Protein AF-A0A936TG59-F1 (afdb_monomer_lite)

Secondary structure (DSSP, 8-state):
-HHHHHHHHTTB-TT---SSPTTGGGB-SHHHHHHTTSPPPPHHHHHHHHHTT-HHHHHHHHHHHHSTT-HHHHHHH-THHHHHHHHHHHHHHHHHHHHHHHHT--HHHHHHHHHHHHHHHHHH-SPPPPPPPP------HHHHTS--SSSTTSSSSS---

Radius of gyration: 21.89 Å; chains: 1; bounding box: 38×38×61 Å

Sequence (161 aa):
MLRAHRWFHYIFDPTDTSSHPSPQRHWRVKPFFELARQRPETLGQLLERVASRDTNALQQVETWRSDPFNPHAIARLRPVAYMKATVMAYLDNLIAWADELFREDRRESINEAVQLYLLASELLGPRPVMAPSVERPDYSYADFGLRTVRRHLAGTESRLP

Structure (mmCIF, N/CA/C/O backbone):
data_AF-A0A936TG59-F1
#
_entry.id   AF-A0A936TG59-F1
#
loop_
_atom_site.group_PDB
_atom_site.id
_atom_site.type_symbol
_atom_site.label_atom_id
_atom_site.label_alt_id
_atom_site.label_comp_id
_atom_site.label_asym_id
_atom_site.label_entity_id
_atom_site.label_seq_id
_atom_site.pdbx_PDB_ins_code
_atom_site.Cartn_x
_atom_site.Cartn_y
_atom_site.Cartn_z
_atom_site.occupancy
_atom_site.B_iso_or_equiv
_atom_site.auth_seq_id
_atom_site.auth_comp_id
_atom_site.auth_asym_id
_atom_site.auth_atom_id
_atom_site.pdbx_PDB_model_num
ATOM 1 N N . MET A 1 1 ? 1.284 -8.048 -19.437 1.00 64.12 1 MET A N 1
ATOM 2 C CA . MET A 1 1 ? 1.273 -7.083 -18.308 1.00 64.12 1 MET A CA 1
ATOM 3 C C . MET A 1 1 ? 0.500 -5.791 -18.615 1.00 64.12 1 MET A C 1
ATOM 5 O O . MET A 1 1 ? -0.296 -5.362 -17.789 1.00 64.12 1 MET A O 1
ATOM 9 N N . LEU A 1 2 ? 0.583 -5.236 -19.835 1.00 66.69 2 LEU A N 1
ATOM 10 C CA . LEU A 1 2 ? -0.159 -4.025 -20.263 1.00 66.69 2 LEU A CA 1
ATOM 11 C C . LEU A 1 2 ? -1.676 -4.010 -19.980 1.00 66.69 2 LEU A C 1
ATOM 13 O O . LEU A 1 2 ? -2.250 -2.966 -19.676 1.00 66.69 2 LEU A O 1
ATOM 17 N N . ARG A 1 3 ? -2.360 -5.159 -20.078 1.00 73.00 3 ARG A N 1
ATOM 18 C CA . ARG A 1 3 ? -3.796 -5.231 -19.758 1.00 73.00 3 ARG A CA 1
ATOM 19 C C . ARG A 1 3 ? -4.054 -5.043 -18.262 1.00 73.00 3 ARG A C 1
ATOM 21 O O . ARG A 1 3 ? -4.979 -4.317 -17.927 1.00 73.00 3 ARG A O 1
ATOM 28 N N . ALA A 1 4 ? -3.236 -5.642 -17.395 1.00 83.75 4 ALA A N 1
ATOM 29 C CA . ALA A 1 4 ? -3.383 -5.558 -15.941 1.00 83.75 4 ALA A CA 1
ATOM 30 C C . ALA A 1 4 ? -3.128 -4.137 -15.421 1.00 83.75 4 ALA A C 1
ATOM 32 O O . ALA A 1 4 ? -3.898 -3.642 -14.607 1.00 83.75 4 ALA A O 1
ATOM 33 N N . HIS A 1 5 ? -2.131 -3.441 -15.972 1.00 86.88 5 HIS A N 1
ATOM 34 C CA . HIS A 1 5 ? -1.845 -2.045 -15.634 1.00 86.88 5 HIS A CA 1
ATOM 35 C C . HIS A 1 5 ? -3.063 -1.125 -15.847 1.00 86.88 5 HIS A C 1
ATOM 37 O O . HIS A 1 5 ? -3.448 -0.374 -14.954 1.00 86.88 5 HIS A O 1
ATOM 43 N N . ARG A 1 6 ? -3.760 -1.272 -16.985 1.00 90.88 6 ARG A N 1
ATOM 44 C CA . ARG A 1 6 ? -5.009 -0.531 -17.242 1.00 90.88 6 ARG A CA 1
ATOM 45 C C . ARG A 1 6 ? -6.107 -0.849 -16.229 1.00 90.88 6 ARG A C 1
ATOM 47 O O . ARG A 1 6 ? -6.835 0.052 -15.832 1.00 90.88 6 ARG A O 1
ATOM 54 N N . TRP A 1 7 ? -6.220 -2.107 -15.800 1.00 93.12 7 TRP A N 1
ATOM 55 C CA . TRP A 1 7 ? -7.186 -2.494 -14.769 1.00 93.12 7 TRP A CA 1
ATOM 56 C C . TRP A 1 7 ? -6.882 -1.848 -13.420 1.00 93.12 7 TRP A C 1
ATOM 58 O O . TRP A 1 7 ? -7.800 -1.341 -12.776 1.00 93.12 7 TRP A O 1
ATOM 68 N N . PHE A 1 8 ? -5.608 -1.804 -13.020 1.00 93.94 8 PHE A N 1
ATOM 69 C CA . PHE A 1 8 ? -5.207 -1.111 -11.800 1.00 93.94 8 PHE A CA 1
ATOM 70 C C . PHE A 1 8 ? -5.575 0.367 -11.839 1.00 93.94 8 PHE A C 1
ATOM 72 O O . PHE A 1 8 ? -6.099 0.852 -10.846 1.00 93.94 8 PHE A O 1
ATOM 79 N N . HIS A 1 9 ? -5.421 1.052 -12.975 1.00 94.69 9 HIS A N 1
ATOM 80 C CA . HIS A 1 9 ? -5.730 2.484 -13.088 1.00 94.69 9 HIS A CA 1
ATOM 81 C C . HIS A 1 9 ? -7.214 2.832 -12.896 1.00 94.69 9 HIS A C 1
ATOM 83 O O . HIS A 1 9 ? -7.530 3.982 -12.604 1.00 94.69 9 HIS A O 1
ATOM 89 N N . TYR A 1 10 ? -8.134 1.862 -12.967 1.00 94.81 10 TYR A N 1
ATOM 90 C CA . TYR A 1 10 ? -9.525 2.077 -12.542 1.00 94.81 10 TYR A CA 1
ATOM 91 C C . TYR A 1 10 ? -9.701 2.125 -11.018 1.00 94.81 10 TYR A C 1
ATOM 93 O O . TYR A 1 10 ? -10.751 2.549 -10.539 1.00 94.81 10 TYR A O 1
ATOM 101 N N . ILE A 1 11 ? -8.701 1.687 -10.251 1.00 94.88 11 ILE A N 1
ATOM 102 C CA . ILE A 1 11 ? -8.724 1.618 -8.786 1.00 94.88 11 ILE A CA 1
ATOM 103 C C . ILE A 1 11 ? -7.697 2.583 -8.183 1.00 94.88 11 ILE A C 1
ATOM 105 O O . ILE A 1 11 ? -8.040 3.397 -7.320 1.00 94.88 11 ILE A O 1
ATOM 109 N N . PHE A 1 12 ? -6.456 2.489 -8.654 1.00 95.94 12 PHE A N 1
ATOM 110 C CA . PHE A 1 12 ? -5.285 3.219 -8.201 1.00 95.94 12 PHE A CA 1
ATOM 111 C C . PHE A 1 12 ? -4.454 3.677 -9.404 1.00 95.94 12 PHE A C 1
ATOM 113 O O . PHE A 1 12 ? -3.979 2.860 -10.192 1.00 95.94 12 PHE A O 1
ATOM 120 N N . ASP A 1 13 ? -4.279 4.988 -9.525 1.00 94.81 13 ASP A N 1
ATOM 121 C CA . ASP A 1 13 ? -3.516 5.634 -10.587 1.00 94.81 13 ASP A CA 1
ATOM 122 C C . ASP A 1 13 ? -2.468 6.574 -9.964 1.00 94.81 13 ASP A C 1
ATOM 124 O O . ASP A 1 13 ? -2.778 7.711 -9.579 1.00 94.81 13 ASP A O 1
ATOM 128 N N . PRO A 1 14 ? -1.212 6.114 -9.834 1.00 92.19 14 PRO A N 1
ATOM 129 C CA . PRO A 1 14 ? -0.148 6.924 -9.255 1.00 92.19 14 PRO A CA 1
ATOM 130 C C . PRO A 1 14 ? 0.294 8.070 -10.174 1.00 92.19 14 PRO A C 1
ATOM 132 O O . PRO A 1 14 ? 0.964 8.987 -9.708 1.00 92.19 14 PRO A O 1
ATOM 135 N N . THR A 1 15 ? -0.099 8.049 -11.451 1.00 90.06 15 THR A N 1
ATOM 136 C CA . THR A 1 15 ? 0.279 9.065 -12.443 1.00 90.06 15 THR A CA 1
ATOM 137 C C . THR A 1 15 ? -0.694 10.240 -12.502 1.00 90.06 15 THR A C 1
ATOM 139 O O . THR A 1 15 ? -0.465 11.187 -13.251 1.00 90.06 15 THR A O 1
ATOM 142 N N . ASP A 1 16 ? -1.763 10.216 -11.696 1.00 90.62 16 ASP A N 1
ATOM 143 C CA . ASP A 1 16 ? -2.746 11.293 -11.686 1.00 90.62 16 ASP A CA 1
ATOM 144 C C . ASP A 1 16 ? -2.147 12.641 -11.251 1.00 90.62 16 ASP A C 1
ATOM 146 O O . ASP A 1 16 ? -1.649 12.799 -10.129 1.00 90.62 16 ASP A O 1
ATOM 150 N N . THR A 1 17 ? -2.276 13.629 -12.137 1.00 88.50 17 THR A N 1
ATOM 151 C CA . THR A 1 17 ? -1.856 15.027 -11.961 1.00 88.50 17 THR A CA 1
ATOM 152 C C . THR A 1 17 ? -3.035 15.975 -11.725 1.00 88.50 17 THR A C 1
ATOM 154 O O . THR A 1 17 ? -2.876 17.195 -11.792 1.00 88.50 17 THR A O 1
ATOM 157 N N . SER A 1 18 ? -4.225 15.436 -11.434 1.00 90.44 18 SER A N 1
ATOM 158 C CA . SER A 1 18 ? -5.402 16.228 -11.072 1.00 90.44 18 SER A CA 1
ATOM 159 C C . SER A 1 18 ? -5.149 17.165 -9.880 1.00 90.44 18 SER A C 1
ATOM 161 O O . SER A 1 18 ? -4.263 16.952 -9.050 1.00 90.44 18 SER A O 1
ATOM 163 N N . SER A 1 19 ? -5.969 18.214 -9.762 1.00 91.19 19 SER A N 1
ATOM 164 C CA . SER A 1 19 ? -5.823 19.266 -8.742 1.00 91.19 19 SER A CA 1
ATOM 165 C C . SER A 1 19 ? -6.131 18.812 -7.309 1.00 91.19 19 SER A C 1
ATOM 167 O O . SER A 1 19 ? -5.989 19.589 -6.363 1.00 91.19 19 SER A O 1
ATOM 169 N N . HIS A 1 20 ? -6.562 17.564 -7.119 1.00 90.81 20 HIS A N 1
ATOM 170 C CA . HIS A 1 20 ? -6.817 17.011 -5.799 1.00 90.81 20 HIS A CA 1
ATOM 171 C C . HIS A 1 20 ? -5.506 16.824 -5.002 1.00 90.81 20 HIS A C 1
ATOM 173 O O . HIS A 1 20 ? -4.462 16.489 -5.568 1.00 90.81 20 HIS A O 1
ATOM 179 N N . PRO A 1 21 ? -5.525 16.996 -3.667 1.00 91.12 21 PRO A N 1
ATOM 180 C CA . PRO A 1 21 ? -4.328 16.802 -2.855 1.00 91.12 21 PRO A CA 1
ATOM 181 C C . PRO A 1 21 ? -3.808 15.352 -2.886 1.00 91.12 21 PRO A C 1
ATOM 183 O O . PRO A 1 21 ? -4.546 14.394 -3.125 1.00 91.12 21 PRO A O 1
ATOM 186 N N . SER A 1 22 ? -2.512 15.183 -2.618 1.00 87.50 22 SER A N 1
ATOM 187 C CA . SER A 1 22 ? -1.920 13.864 -2.349 1.00 87.50 22 SER A CA 1
ATOM 188 C C . SER A 1 22 ? -2.248 13.442 -0.911 1.00 87.50 22 SER A C 1
ATOM 190 O O . SER A 1 22 ? -2.209 14.312 -0.038 1.00 87.50 22 SER A O 1
ATOM 192 N N . PRO A 1 23 ? -2.536 12.159 -0.613 1.00 90.69 23 PRO A N 1
ATOM 193 C CA . PRO A 1 23 ? -2.515 10.999 -1.515 1.00 90.69 23 PRO A CA 1
ATOM 194 C C . PRO A 1 23 ? -3.872 10.649 -2.150 1.00 90.69 23 PRO A C 1
ATOM 196 O O . P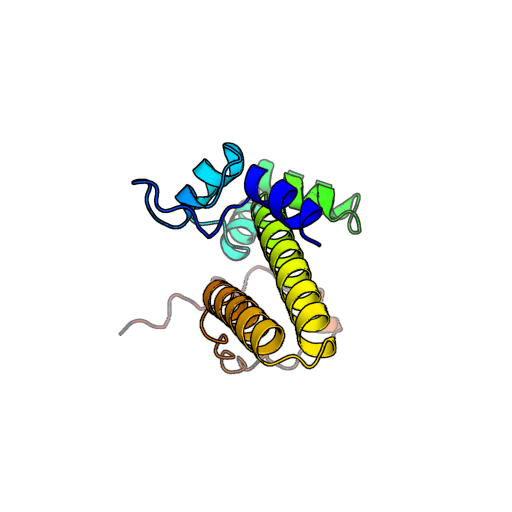RO A 1 23 ? -3.941 9.725 -2.957 1.00 90.69 23 PRO A O 1
ATOM 199 N N . GLN A 1 24 ? -4.955 11.356 -1.807 1.00 92.56 24 GLN A N 1
ATOM 200 C CA . GLN A 1 24 ? -6.318 11.018 -2.250 1.00 92.56 24 GLN A CA 1
ATOM 201 C C . GLN A 1 24 ? -6.480 10.972 -3.774 1.00 92.56 24 GLN A C 1
ATOM 203 O O . GLN A 1 24 ? -7.177 10.090 -4.262 1.00 92.56 24 GLN A O 1
ATOM 208 N N . ARG A 1 25 ? -5.815 11.863 -4.526 1.00 93.38 25 ARG A N 1
ATOM 209 C CA . ARG A 1 25 ? -5.962 11.952 -5.990 1.00 93.38 25 ARG A CA 1
ATOM 210 C C . ARG A 1 25 ? -5.658 10.641 -6.719 1.00 93.38 25 ARG A C 1
ATOM 212 O O . ARG A 1 25 ? -6.267 10.342 -7.735 1.00 93.38 25 ARG A O 1
ATOM 219 N N . HIS A 1 26 ? -4.771 9.828 -6.150 1.00 94.69 26 HIS A N 1
ATOM 220 C CA . HIS A 1 26 ? -4.340 8.571 -6.749 1.00 94.69 26 HIS A CA 1
ATOM 221 C C . HIS A 1 26 ? -5.388 7.457 -6.633 1.00 94.69 26 HIS A C 1
ATOM 223 O O . HIS A 1 26 ? -5.249 6.414 -7.263 1.00 94.69 26 HIS A O 1
ATOM 229 N N . TRP A 1 27 ? -6.451 7.653 -5.848 1.00 96.25 27 TRP A N 1
ATOM 230 C CA . TRP A 1 27 ? -7.513 6.670 -5.650 1.00 96.25 27 TRP A CA 1
ATOM 231 C C . TRP A 1 27 ? -8.742 7.016 -6.482 1.00 96.25 27 TRP A C 1
ATOM 233 O O . TRP A 1 27 ? -9.393 8.035 -6.265 1.00 96.25 27 TRP A O 1
ATOM 243 N N . ARG A 1 28 ? -9.108 6.127 -7.407 1.00 95.12 28 ARG A N 1
ATOM 244 C CA . ARG A 1 28 ? -10.300 6.291 -8.257 1.00 95.12 28 ARG A CA 1
ATOM 245 C C . ARG A 1 28 ? -11.575 5.755 -7.600 1.00 95.12 28 ARG A C 1
ATOM 247 O O . ARG A 1 28 ? -12.681 6.150 -7.959 1.00 95.12 28 ARG A O 1
ATOM 254 N N . VAL A 1 29 ? -11.430 4.886 -6.600 1.00 94.38 29 VAL A N 1
ATOM 255 C CA . VAL A 1 29 ? -12.546 4.340 -5.816 1.00 94.38 29 VAL A CA 1
ATOM 256 C C . VAL A 1 29 ? -12.906 5.300 -4.683 1.00 94.38 29 VAL A C 1
ATOM 258 O O . VAL A 1 29 ? -12.085 5.563 -3.805 1.00 94.38 29 VAL A O 1
ATOM 261 N N . LYS A 1 30 ? -14.156 5.782 -4.665 1.00 93.06 30 LYS A N 1
ATOM 262 C CA . LYS A 1 30 ? -14.644 6.794 -3.709 1.00 93.06 30 LYS A CA 1
ATOM 263 C C . LYS A 1 30 ? -14.340 6.469 -2.231 1.00 93.06 30 LYS A C 1
ATOM 265 O O . LYS A 1 30 ? -13.747 7.324 -1.577 1.00 93.06 30 LYS A O 1
ATOM 270 N N . PRO A 1 31 ? -14.646 5.265 -1.701 1.00 92.69 31 PRO A N 1
ATOM 271 C CA . PRO A 1 31 ? -14.261 4.896 -0.336 1.00 92.69 31 PRO A CA 1
ATOM 272 C C . PRO A 1 31 ? -12.772 5.090 -0.019 1.00 92.69 31 PRO A C 1
ATOM 274 O O . PRO A 1 31 ? -12.427 5.529 1.073 1.00 92.69 31 PRO A O 1
ATOM 277 N N . PHE A 1 32 ? -11.878 4.788 -0.964 1.00 94.62 32 PHE A N 1
ATOM 278 C CA . PHE A 1 32 ? -10.433 4.928 -0.766 1.00 94.62 32 PHE A CA 1
ATOM 279 C C . PHE A 1 32 ? -9.977 6.376 -0.907 1.00 94.62 32 PHE A C 1
ATOM 281 O O . PHE A 1 32 ? -9.140 6.823 -0.130 1.00 94.62 32 PHE A O 1
ATOM 288 N N . PHE A 1 33 ? -10.574 7.126 -1.834 1.00 94.00 33 PHE A N 1
ATOM 289 C CA . PHE A 1 33 ? -10.349 8.563 -1.973 1.00 94.00 33 PHE A CA 1
ATOM 290 C C . PHE A 1 33 ? -10.695 9.315 -0.679 1.00 94.00 33 PHE A C 1
ATOM 292 O O . PHE A 1 33 ? -9.919 10.140 -0.200 1.00 94.00 33 PHE A O 1
ATOM 299 N N . GLU A 1 34 ? -11.847 9.006 -0.079 1.00 93.12 34 GLU A N 1
ATOM 300 C CA . GLU A 1 34 ? -12.289 9.612 1.179 1.00 93.12 34 GLU A CA 1
ATOM 301 C C . GLU A 1 34 ? -11.430 9.156 2.364 1.00 93.12 34 GLU A C 1
ATOM 303 O O . GLU A 1 34 ? -11.062 9.980 3.202 1.00 93.12 34 GLU A O 1
ATOM 308 N N . LEU A 1 35 ? -11.059 7.873 2.420 1.00 91.94 35 LEU A N 1
ATOM 309 C CA . LEU A 1 35 ? -10.223 7.336 3.495 1.00 91.94 35 LEU A CA 1
ATOM 310 C C . LEU A 1 35 ? -8.788 7.867 3.446 1.00 91.94 35 LEU A C 1
ATOM 312 O O . LEU A 1 35 ? -8.198 8.109 4.493 1.00 91.94 35 LEU A O 1
ATOM 316 N N . ALA A 1 36 ? -8.244 8.115 2.253 1.00 90.75 36 ALA A N 1
ATOM 317 C CA . ALA A 1 36 ? -6.911 8.685 2.060 1.00 90.75 36 ALA A CA 1
ATOM 318 C C . ALA A 1 36 ? -6.752 10.095 2.666 1.00 90.75 36 ALA A C 1
ATOM 320 O O . ALA A 1 36 ? -5.628 10.547 2.880 1.00 90.75 36 ALA A O 1
ATOM 321 N N . ARG A 1 37 ? -7.864 10.785 2.963 1.00 89.06 37 ARG A N 1
ATOM 322 C CA . ARG A 1 37 ? -7.885 12.069 3.690 1.00 89.06 37 ARG A CA 1
ATOM 323 C C . ARG A 1 37 ? -7.714 11.915 5.191 1.00 89.06 37 ARG A C 1
ATOM 325 O O . ARG A 1 37 ? -7.340 12.867 5.872 1.00 89.06 37 ARG A O 1
ATOM 332 N N . GLN A 1 38 ? -8.086 10.757 5.710 1.00 87.88 38 GLN A N 1
ATOM 333 C CA . GLN A 1 38 ? -8.195 10.503 7.133 1.00 87.88 38 GLN A CA 1
ATOM 334 C C . GLN A 1 38 ? -6.921 9.826 7.625 1.00 87.88 38 GLN A C 1
ATOM 336 O O . GLN A 1 38 ? -6.285 9.049 6.910 1.00 87.88 38 GLN A O 1
ATOM 341 N N . ARG A 1 39 ? -6.543 10.096 8.877 1.00 79.69 39 ARG A N 1
ATOM 342 C CA . ARG A 1 39 ? -5.501 9.295 9.519 1.00 79.69 39 ARG A CA 1
ATOM 343 C C . ARG A 1 39 ? -6.091 7.927 9.860 1.00 79.69 39 ARG A C 1
ATOM 345 O O . ARG A 1 39 ? -7.142 7.888 10.500 1.00 79.69 39 ARG A O 1
ATOM 352 N N . PRO A 1 40 ? -5.449 6.822 9.450 1.00 80.25 40 PRO A N 1
ATOM 353 C CA . PRO A 1 40 ? -5.936 5.499 9.793 1.00 80.25 40 PRO A CA 1
ATOM 354 C C . PRO A 1 40 ? -5.876 5.302 11.309 1.00 80.25 40 PRO A C 1
ATOM 356 O O . PRO A 1 40 ? -4.914 5.723 11.955 1.00 80.25 40 PRO A O 1
ATOM 359 N N . GLU A 1 41 ? -6.898 4.651 11.863 1.00 82.12 41 GLU A N 1
ATOM 360 C CA . GLU A 1 41 ? -6.915 4.267 13.275 1.00 82.12 41 GLU A CA 1
ATOM 361 C C . GLU A 1 41 ? -5.713 3.362 13.577 1.00 82.12 41 GLU A C 1
ATOM 363 O O . GLU A 1 41 ? -5.431 2.408 12.841 1.00 82.12 41 GLU A O 1
ATOM 368 N N . THR A 1 42 ? -4.986 3.669 14.649 1.00 84.00 42 THR A N 1
ATOM 369 C CA . THR A 1 42 ? -3.841 2.862 15.074 1.00 84.00 42 THR A CA 1
ATOM 370 C C . THR A 1 42 ? -4.295 1.667 15.907 1.00 84.00 42 THR A C 1
ATOM 372 O O . THR A 1 42 ? -5.358 1.675 16.527 1.00 84.00 42 THR A O 1
ATOM 375 N N . LEU A 1 43 ? -3.455 0.630 15.978 1.00 82.19 43 LEU A N 1
ATOM 376 C CA . LEU A 1 43 ? -3.720 -0.510 16.860 1.00 82.19 43 LEU A CA 1
ATOM 377 C C . LEU A 1 43 ? -3.860 -0.072 18.329 1.00 82.19 43 LEU A C 1
ATOM 379 O O . LEU A 1 43 ? -4.699 -0.612 19.039 1.00 82.19 43 LEU A O 1
ATOM 383 N N . GLY A 1 44 ? -3.084 0.925 18.770 1.00 84.44 44 GLY A N 1
ATOM 384 C CA . GLY A 1 44 ? -3.182 1.471 20.128 1.00 84.44 44 GLY A CA 1
ATOM 385 C C . GLY A 1 44 ? -4.570 2.038 20.429 1.00 84.44 44 GLY A C 1
ATOM 386 O O . GLY A 1 44 ? -5.176 1.657 21.425 1.00 84.44 44 GLY A O 1
ATOM 387 N N . GLN A 1 45 ? -5.121 2.841 19.514 1.00 86.94 45 GLN A N 1
ATOM 388 C CA . GLN A 1 45 ? -6.472 3.402 19.645 1.00 86.94 45 GLN A CA 1
ATOM 389 C C . GLN A 1 45 ? -7.547 2.309 19.711 1.00 86.94 45 GLN A C 1
ATOM 391 O O . GLN A 1 45 ? -8.476 2.392 20.514 1.00 86.94 45 GLN A O 1
ATOM 396 N N . LEU A 1 46 ? -7.404 1.246 18.912 1.00 86.06 46 LEU A N 1
ATOM 397 C CA . LEU A 1 46 ? -8.306 0.097 18.989 1.00 86.06 46 LEU A CA 1
ATOM 398 C C . LEU A 1 46 ? -8.215 -0.598 20.357 1.00 86.06 46 LEU A C 1
ATOM 400 O O . LEU A 1 46 ? -9.244 -0.910 20.954 1.00 86.06 46 LEU A O 1
ATOM 404 N N . LEU A 1 47 ? -7.003 -0.829 20.869 1.00 87.94 47 LEU A N 1
ATOM 405 C CA . LEU A 1 47 ? -6.793 -1.471 22.171 1.00 87.94 47 LEU A CA 1
ATOM 406 C C . LEU A 1 47 ? -7.363 -0.637 23.326 1.00 87.94 47 LEU A C 1
ATOM 408 O O . LEU A 1 47 ? -7.962 -1.202 24.239 1.00 87.94 47 LEU A O 1
ATOM 412 N N . GLU A 1 48 ? -7.241 0.689 23.270 1.00 90.94 48 GLU A N 1
ATOM 413 C CA . GLU A 1 48 ? -7.849 1.604 24.244 1.00 90.94 48 GLU A CA 1
ATOM 414 C C . GLU A 1 48 ? -9.379 1.500 24.244 1.00 90.94 48 GLU A C 1
ATOM 416 O O . GLU A 1 48 ? -9.992 1.408 25.308 1.00 90.94 48 GLU A O 1
ATOM 421 N N . ARG A 1 49 ? -10.004 1.424 23.064 1.00 89.88 49 ARG A N 1
ATOM 422 C CA . ARG A 1 49 ? -11.459 1.234 22.933 1.00 89.88 49 ARG A CA 1
ATOM 423 C C . ARG A 1 49 ? -11.927 -0.128 23.442 1.00 89.88 49 ARG A C 1
ATOM 425 O O . ARG A 1 49 ? -12.981 -0.241 24.064 1.00 89.88 49 ARG A O 1
ATOM 432 N N . VAL A 1 50 ? -11.135 -1.173 23.215 1.00 89.19 50 VAL A N 1
ATOM 433 C CA . VAL A 1 50 ? -11.400 -2.500 23.790 1.00 89.19 50 VAL A CA 1
ATOM 434 C C . VAL A 1 50 ? -11.292 -2.449 25.317 1.00 89.19 50 VAL A C 1
ATOM 436 O O . VAL A 1 50 ? -12.153 -2.993 26.010 1.00 89.19 50 VAL A O 1
ATOM 439 N N . ALA A 1 51 ? -10.282 -1.759 25.856 1.00 90.75 51 ALA A N 1
ATOM 440 C CA . ALA A 1 51 ? -10.103 -1.584 27.296 1.00 90.75 51 ALA A CA 1
ATOM 441 C C . ALA A 1 51 ? -11.250 -0.783 27.941 1.00 90.75 51 ALA A C 1
ATOM 443 O O . ALA A 1 51 ? -11.676 -1.124 29.046 1.00 90.75 51 ALA A O 1
ATOM 444 N N . SER A 1 52 ? -11.800 0.217 27.245 1.00 91.81 52 SER A N 1
ATOM 445 C CA . SER A 1 52 ? -12.974 0.982 27.690 1.00 91.81 52 SER A CA 1
ATOM 446 C C . SER A 1 52 ? -14.315 0.262 27.481 1.00 91.81 52 SER A C 1
ATOM 448 O O . SER A 1 52 ? -15.361 0.819 27.809 1.00 91.81 52 SER A O 1
ATOM 450 N N . ARG A 1 53 ? -14.296 -0.992 27.001 1.00 90.06 53 ARG A N 1
ATOM 451 C CA . ARG A 1 53 ? -15.479 -1.821 26.705 1.00 90.06 53 ARG A CA 1
ATOM 452 C C . ARG A 1 53 ? -16.428 -1.201 25.676 1.00 90.06 53 ARG A C 1
ATOM 454 O O . ARG A 1 53 ? -17.641 -1.400 25.751 1.00 90.06 53 ARG A O 1
ATOM 461 N N . ASP A 1 54 ? -15.883 -0.500 24.687 1.00 92.38 54 ASP A N 1
ATOM 462 C CA . ASP A 1 54 ? -16.659 -0.065 23.530 1.00 92.38 54 ASP A CA 1
ATOM 463 C C . ASP A 1 54 ? -17.228 -1.282 22.779 1.00 92.38 54 ASP A C 1
ATOM 465 O O . ASP A 1 54 ? -16.495 -2.141 22.283 1.00 92.38 54 ASP A O 1
ATOM 469 N N . THR A 1 55 ? -18.555 -1.336 22.682 1.00 91.31 55 THR A N 1
ATOM 470 C CA . THR A 1 55 ? -19.301 -2.416 22.019 1.00 91.31 55 THR A CA 1
ATOM 471 C C . THR A 1 55 ? -18.862 -2.648 20.573 1.00 91.31 55 THR A C 1
ATOM 473 O O . THR A 1 55 ? -18.740 -3.799 20.154 1.00 91.31 55 THR A O 1
ATOM 476 N N . ASN A 1 56 ? -18.549 -1.584 19.824 1.00 89.31 56 ASN A N 1
ATOM 477 C CA . ASN A 1 56 ? -18.120 -1.704 18.432 1.00 89.31 56 ASN A CA 1
ATOM 478 C C . ASN A 1 56 ? -16.730 -2.349 18.346 1.00 89.31 56 ASN A C 1
ATOM 480 O O . ASN A 1 56 ? -16.526 -3.298 17.592 1.00 89.31 56 ASN A O 1
ATOM 484 N N . ALA A 1 57 ? -15.786 -1.889 19.169 1.00 87.25 57 ALA A N 1
ATOM 485 C CA . ALA A 1 57 ? -14.438 -2.447 19.211 1.00 87.25 57 ALA A CA 1
ATOM 486 C C . ALA A 1 57 ? -14.441 -3.923 19.648 1.00 87.25 57 ALA A C 1
ATOM 488 O O . ALA A 1 57 ? -13.746 -4.746 19.053 1.00 87.25 57 ALA A O 1
ATOM 489 N N . LEU A 1 58 ? -15.272 -4.281 20.631 1.00 89.88 58 LEU A N 1
ATOM 490 C CA . LEU A 1 58 ? -15.446 -5.669 21.066 1.00 89.88 58 LEU A CA 1
ATOM 491 C C . LEU A 1 58 ? -16.012 -6.556 19.950 1.00 89.88 58 LEU A C 1
ATOM 493 O O . LEU A 1 58 ? -15.496 -7.650 19.726 1.00 89.88 58 LEU A O 1
ATOM 497 N N . GLN A 1 59 ? -17.009 -6.076 19.202 1.00 89.62 59 GLN A N 1
ATOM 498 C CA . GLN A 1 59 ? -17.578 -6.817 18.074 1.00 89.62 59 GLN A CA 1
ATOM 499 C C . GLN A 1 59 ? -16.555 -7.050 16.952 1.00 89.62 59 GLN A C 1
ATOM 501 O O . GLN A 1 59 ? -16.542 -8.113 16.330 1.00 89.62 59 GLN A O 1
ATOM 506 N N . GLN A 1 60 ? -15.669 -6.084 16.699 1.00 87.56 60 GLN A N 1
ATOM 507 C CA . GLN A 1 60 ? -14.588 -6.242 15.724 1.00 87.56 60 GLN A CA 1
ATOM 508 C C . GLN A 1 60 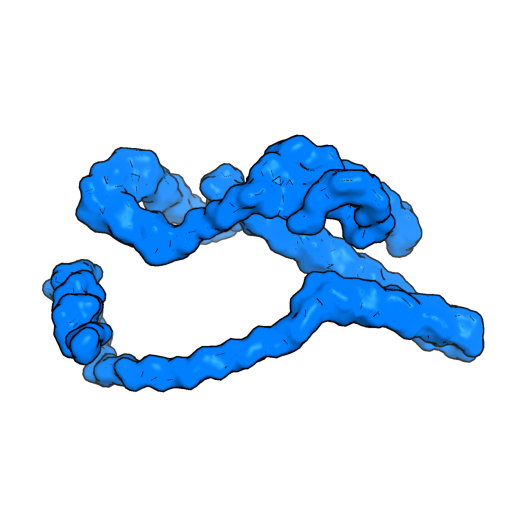? -13.592 -7.329 16.138 1.00 87.56 60 GLN A C 1
ATOM 510 O O . GLN A 1 60 ? -13.209 -8.158 15.312 1.00 87.56 60 GLN A O 1
ATOM 515 N N . VAL A 1 61 ? -13.202 -7.350 17.417 1.00 87.38 61 VAL A N 1
ATOM 516 C CA . VAL A 1 61 ? -12.332 -8.399 17.971 1.00 87.38 61 VAL A CA 1
ATOM 517 C C . VAL A 1 61 ? -13.013 -9.762 17.895 1.00 87.38 61 VAL A C 1
ATOM 519 O O . VAL A 1 61 ? -12.367 -10.740 17.531 1.00 87.38 61 VAL A O 1
ATOM 522 N N . GLU A 1 62 ? -14.309 -9.832 18.193 1.00 89.81 62 GLU A N 1
ATOM 523 C CA . GLU A 1 62 ? -15.058 -11.086 18.131 1.00 89.81 62 GLU A CA 1
ATOM 524 C C . GLU A 1 62 ? -15.181 -11.617 16.701 1.00 89.81 62 GLU A C 1
ATOM 526 O O . GLU A 1 62 ? -14.939 -12.794 16.452 1.00 89.81 62 GLU A O 1
ATOM 531 N N . THR A 1 63 ? -15.446 -10.732 15.736 1.00 87.81 63 THR A N 1
ATOM 532 C CA . THR A 1 63 ? -15.474 -11.086 14.308 1.00 87.81 63 THR A CA 1
ATOM 533 C C . THR A 1 63 ? -14.157 -11.739 13.891 1.00 87.81 63 THR A C 1
ATOM 535 O O . THR A 1 63 ? -14.159 -12.806 13.281 1.00 87.81 63 THR A O 1
ATOM 538 N N . TRP A 1 64 ? -13.025 -11.145 14.277 1.00 84.94 64 TRP A N 1
ATOM 539 C CA . TRP A 1 64 ? -11.710 -11.730 14.023 1.00 84.94 64 TRP A CA 1
ATOM 540 C C . TRP A 1 64 ? -11.505 -13.071 14.738 1.00 84.94 64 TRP A C 1
ATOM 542 O O . TRP A 1 64 ? -11.001 -14.008 14.130 1.00 84.94 64 TRP A O 1
ATOM 552 N N . ARG A 1 65 ? -11.900 -13.191 16.010 1.00 87.94 65 ARG A N 1
ATOM 553 C CA . ARG A 1 65 ? -11.761 -14.443 16.773 1.00 87.94 65 ARG A CA 1
ATOM 554 C C . ARG A 1 65 ? -12.563 -15.593 16.180 1.00 87.94 65 ARG A C 1
ATOM 556 O O . ARG A 1 65 ? -12.099 -16.727 16.234 1.00 87.94 65 ARG A O 1
ATOM 563 N N . SER A 1 66 ? -13.741 -15.297 15.637 1.00 92.00 66 SER A N 1
ATOM 564 C CA . SER A 1 66 ? -14.609 -16.301 15.022 1.00 92.00 66 SER A CA 1
ATOM 565 C C . SER A 1 66 ? -14.050 -16.855 13.707 1.00 92.00 66 SER A C 1
ATOM 567 O O . SER A 1 66 ? -14.296 -18.015 13.389 1.00 92.00 66 SER A O 1
ATOM 569 N N . ASP A 1 67 ? -13.272 -16.054 12.968 1.00 90.19 67 ASP A N 1
ATOM 570 C CA . ASP A 1 67 ? -12.684 -16.429 11.677 1.00 90.19 67 ASP A CA 1
ATOM 571 C C . ASP A 1 67 ? -11.281 -15.799 11.493 1.00 90.19 67 ASP A C 1
ATOM 573 O O . ASP A 1 67 ? -11.095 -14.836 10.736 1.00 90.19 67 ASP A O 1
ATOM 577 N N . PRO A 1 68 ? -10.264 -16.305 12.216 1.00 86.00 68 PRO A N 1
ATOM 578 C CA . PRO A 1 68 ? -8.964 -15.641 12.330 1.00 86.00 68 PRO A CA 1
ATOM 579 C C . PRO A 1 68 ? -8.107 -15.718 11.062 1.00 86.00 68 PRO A C 1
ATOM 581 O O . PRO A 1 68 ? -7.163 -14.938 10.924 1.00 86.00 68 PRO A O 1
ATOM 584 N N . PHE A 1 69 ? -8.424 -16.629 10.137 1.00 89.62 69 PHE A N 1
ATOM 585 C CA . PHE A 1 69 ? -7.662 -16.853 8.903 1.00 89.62 69 PHE A CA 1
ATOM 586 C C . PHE A 1 69 ? -8.304 -16.219 7.667 1.00 89.62 69 PHE A C 1
ATOM 588 O O . PHE A 1 69 ? -7.818 -16.419 6.555 1.00 89.62 69 PHE A O 1
ATOM 595 N N . ASN A 1 70 ? -9.361 -15.425 7.842 1.00 90.88 70 ASN A N 1
ATOM 596 C CA . ASN A 1 70 ? -10.014 -14.709 6.759 1.00 90.88 70 ASN A CA 1
ATOM 597 C C . ASN A 1 70 ? -9.491 -13.265 6.646 1.00 90.88 70 ASN A C 1
ATOM 599 O O . ASN A 1 70 ? -9.971 -12.363 7.345 1.00 90.88 70 ASN A O 1
ATOM 603 N N . PRO A 1 71 ? -8.538 -12.987 5.734 1.00 89.50 71 PRO A N 1
ATOM 604 C CA . PRO A 1 71 ? -7.981 -11.644 5.582 1.00 89.50 71 PRO A CA 1
ATOM 605 C C . PRO A 1 71 ? -9.032 -10.625 5.122 1.00 89.50 71 PRO A C 1
ATOM 607 O O . PRO A 1 71 ? -8.938 -9.442 5.457 1.00 89.50 71 PRO A O 1
ATOM 610 N N . HIS A 1 72 ? -10.067 -11.063 4.396 1.00 92.00 72 HIS A N 1
ATOM 611 C CA . HIS A 1 72 ? -11.132 -10.184 3.919 1.00 92.00 72 HIS A CA 1
ATOM 612 C C . HIS A 1 72 ? -12.050 -9.705 5.043 1.00 92.00 72 HIS A C 1
ATOM 614 O O . HIS A 1 72 ? -12.538 -8.576 4.965 1.00 92.00 72 HIS A O 1
ATOM 620 N N . ALA A 1 73 ? -12.266 -10.514 6.086 1.00 90.12 73 ALA A N 1
ATOM 621 C CA . ALA A 1 73 ? -13.023 -10.098 7.264 1.00 90.12 73 ALA A CA 1
ATOM 622 C C . ALA A 1 73 ? -12.357 -8.881 7.925 1.00 90.12 73 ALA A C 1
ATOM 624 O O . ALA A 1 73 ? -12.997 -7.850 8.128 1.00 90.12 73 ALA A O 1
ATOM 625 N N . ILE A 1 74 ? -11.039 -8.944 8.132 1.00 87.00 74 ILE A N 1
ATOM 626 C CA . ILE A 1 74 ? -10.256 -7.835 8.695 1.00 87.00 74 ILE A CA 1
ATOM 627 C C . ILE A 1 74 ? -10.185 -6.647 7.739 1.00 87.00 74 ILE A C 1
ATOM 629 O O . ILE A 1 74 ? -10.367 -5.505 8.159 1.00 87.00 74 ILE A O 1
ATOM 633 N N . ALA A 1 75 ? -9.987 -6.889 6.444 1.00 89.62 75 ALA A N 1
ATOM 634 C CA . ALA A 1 75 ? -9.903 -5.816 5.461 1.00 89.62 75 ALA A CA 1
ATOM 635 C C . ALA A 1 75 ? -11.229 -5.053 5.283 1.00 89.62 75 ALA A C 1
ATOM 637 O O . ALA A 1 75 ? -11.211 -3.861 4.987 1.00 89.62 75 ALA A O 1
ATOM 638 N N . ARG A 1 76 ? -12.386 -5.689 5.520 1.00 89.75 76 ARG A N 1
ATOM 639 C CA . ARG A 1 76 ? -13.688 -4.994 5.579 1.00 89.75 76 ARG A CA 1
ATOM 640 C C . ARG A 1 76 ? -13.806 -4.094 6.808 1.00 89.75 76 ARG A C 1
ATOM 642 O O . ARG A 1 76 ? -14.354 -3.003 6.701 1.00 89.75 76 ARG A O 1
ATOM 649 N N . LEU A 1 77 ? -13.265 -4.522 7.951 1.00 87.94 77 LEU A N 1
ATOM 650 C CA . LEU A 1 77 ? -13.220 -3.712 9.175 1.00 87.94 77 LEU A CA 1
ATOM 651 C C . LEU A 1 77 ? -12.203 -2.567 9.085 1.00 87.94 77 LEU A C 1
ATOM 653 O O . LEU A 1 77 ? -12.358 -1.545 9.755 1.00 87.94 77 LEU A O 1
ATOM 657 N N . ARG A 1 78 ? -11.139 -2.742 8.295 1.00 87.56 78 ARG A N 1
ATOM 658 C CA . ARG A 1 78 ? -10.065 -1.765 8.080 1.00 87.56 78 ARG A CA 1
ATOM 659 C C . ARG A 1 78 ? -9.731 -1.673 6.586 1.00 87.56 78 ARG A C 1
ATOM 661 O O . ARG A 1 78 ? -8.767 -2.301 6.143 1.00 87.56 78 ARG A O 1
ATOM 668 N N . PRO A 1 79 ? -10.454 -0.841 5.810 1.00 91.19 79 PRO A N 1
ATOM 669 C CA . PRO A 1 79 ? -10.287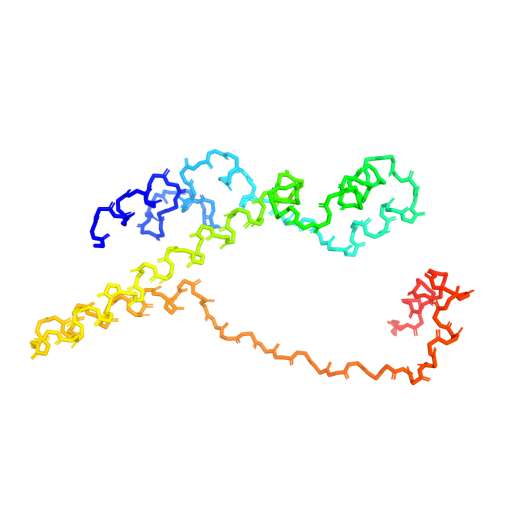 -0.766 4.352 1.00 91.19 79 PRO A CA 1
ATOM 670 C C . PRO A 1 79 ? -8.883 -0.353 3.885 1.00 91.19 79 PRO A C 1
ATOM 672 O O . PRO A 1 79 ? -8.493 -0.649 2.757 1.00 91.19 79 PRO A O 1
ATOM 675 N N . VAL A 1 80 ? -8.076 0.243 4.770 1.00 91.25 80 VAL A N 1
ATOM 676 C CA . VAL A 1 80 ? -6.640 0.498 4.554 1.00 91.25 80 VAL A CA 1
ATOM 677 C C . VAL A 1 80 ? -5.886 -0.773 4.144 1.00 91.25 80 VAL A C 1
ATOM 679 O O . VAL A 1 80 ? -4.922 -0.694 3.386 1.00 91.25 80 VAL A O 1
ATOM 682 N N . ALA A 1 81 ? -6.312 -1.954 4.604 1.00 92.25 81 ALA A N 1
ATOM 683 C CA . ALA A 1 81 ? -5.708 -3.219 4.200 1.00 92.25 81 ALA A CA 1
ATOM 684 C C . ALA A 1 81 ? -5.889 -3.486 2.695 1.00 92.25 81 ALA A C 1
ATOM 686 O O . ALA A 1 81 ? -4.930 -3.878 2.033 1.00 92.25 81 ALA A O 1
ATOM 687 N N . TYR A 1 82 ? -7.069 -3.195 2.131 1.00 95.12 82 TYR A N 1
ATOM 688 C CA . TYR A 1 82 ? -7.302 -3.299 0.686 1.00 95.12 82 TYR A CA 1
ATOM 689 C C . TYR A 1 82 ? -6.483 -2.283 -0.109 1.00 95.12 82 TYR A C 1
ATOM 691 O O . TYR A 1 82 ? -5.942 -2.624 -1.159 1.00 95.12 82 TYR A O 1
ATOM 699 N N . MET A 1 83 ? -6.344 -1.058 0.402 1.00 94.44 83 MET A N 1
ATOM 700 C CA . MET A 1 83 ? -5.491 -0.044 -0.224 1.00 94.44 83 MET A CA 1
ATOM 701 C C . MET A 1 83 ? -4.035 -0.520 -0.283 1.00 94.44 83 MET A C 1
ATOM 703 O O . MET A 1 83 ? -3.428 -0.517 -1.350 1.00 94.44 83 MET A O 1
ATOM 707 N N . LYS A 1 84 ? -3.491 -1.019 0.836 1.00 93.75 84 LYS A N 1
ATOM 708 C CA . LYS A 1 84 ? -2.136 -1.591 0.878 1.00 93.75 84 LYS A CA 1
ATOM 709 C C . LYS A 1 84 ? -1.980 -2.763 -0.087 1.00 93.75 84 LYS A C 1
ATOM 711 O O . LYS A 1 84 ? -1.014 -2.788 -0.838 1.00 93.75 84 LYS A O 1
ATOM 716 N N . ALA A 1 85 ? -2.933 -3.694 -0.103 1.00 95.88 85 ALA A N 1
ATOM 717 C CA . ALA A 1 85 ? -2.906 -4.833 -1.018 1.00 95.88 85 ALA A CA 1
ATOM 718 C C . ALA A 1 85 ? -2.919 -4.392 -2.492 1.00 95.88 85 ALA A C 1
ATOM 720 O O . ALA A 1 85 ? -2.187 -4.950 -3.301 1.00 95.88 85 ALA A O 1
ATOM 721 N N . THR A 1 86 ? -3.693 -3.356 -2.826 1.00 95.81 86 THR A N 1
ATOM 722 C CA . THR A 1 86 ? -3.749 -2.790 -4.184 1.00 95.81 86 THR A CA 1
ATOM 723 C C . THR A 1 86 ? -2.400 -2.204 -4.595 1.00 95.81 86 THR A C 1
ATOM 725 O O . THR A 1 86 ? -1.926 -2.493 -5.689 1.00 95.81 86 THR A O 1
ATOM 728 N N . VAL A 1 87 ? -1.761 -1.420 -3.718 1.00 95.50 87 VAL A N 1
ATOM 729 C CA . VAL A 1 87 ? -0.436 -0.839 -3.993 1.00 95.50 87 VAL A CA 1
ATOM 730 C C . VAL A 1 87 ? 0.618 -1.934 -4.151 1.00 95.50 87 VAL A C 1
ATOM 732 O O . VAL A 1 87 ? 1.385 -1.888 -5.104 1.00 95.50 87 VAL A O 1
ATOM 735 N N . MET A 1 88 ? 0.630 -2.940 -3.270 1.00 96.38 88 MET A N 1
ATOM 736 C CA . MET A 1 88 ? 1.582 -4.054 -3.368 1.00 96.38 88 MET A CA 1
ATOM 737 C C . MET A 1 88 ? 1.401 -4.839 -4.672 1.00 96.38 88 MET A C 1
ATOM 739 O O . MET A 1 88 ? 2.366 -5.039 -5.397 1.00 96.38 88 MET A O 1
ATOM 743 N N . ALA A 1 89 ? 0.163 -5.177 -5.040 1.00 95.94 89 ALA A N 1
ATOM 744 C CA . ALA A 1 89 ? -0.113 -5.873 -6.296 1.00 95.94 89 ALA A CA 1
ATOM 745 C C . ALA A 1 89 ? 0.246 -5.030 -7.538 1.00 95.94 89 ALA A C 1
ATOM 747 O O . ALA A 1 89 ? 0.661 -5.568 -8.565 1.00 95.94 89 ALA A O 1
ATOM 748 N N . TYR A 1 90 ? 0.104 -3.703 -7.455 1.00 95.81 90 TYR A N 1
ATOM 749 C CA . TYR A 1 90 ? 0.544 -2.795 -8.512 1.00 95.81 90 TYR A CA 1
ATOM 750 C C . TYR A 1 90 ? 2.076 -2.768 -8.640 1.00 95.81 90 TYR A C 1
ATOM 752 O O . TYR A 1 90 ? 2.588 -2.824 -9.759 1.00 95.81 90 TYR A O 1
ATOM 760 N N . LEU A 1 91 ? 2.804 -2.737 -7.517 1.00 96.06 91 LEU A N 1
ATOM 761 C CA . LEU A 1 91 ? 4.268 -2.837 -7.490 1.00 96.06 91 LEU A CA 1
ATOM 762 C C . LEU A 1 91 ? 4.750 -4.168 -8.075 1.00 96.06 91 LEU A C 1
ATOM 764 O O . LEU A 1 91 ? 5.637 -4.155 -8.923 1.00 96.06 91 LEU A O 1
ATOM 768 N N . ASP A 1 92 ? 4.123 -5.288 -7.706 1.00 96.12 92 ASP A N 1
ATOM 769 C CA . ASP A 1 92 ? 4.437 -6.606 -8.269 1.00 96.12 92 ASP A CA 1
ATOM 770 C C . ASP A 1 92 ? 4.267 -6.609 -9.795 1.00 96.12 92 ASP A C 1
ATOM 772 O O . ASP A 1 92 ? 5.122 -7.113 -10.522 1.00 96.12 92 ASP A O 1
ATOM 776 N N . ASN A 1 93 ? 3.196 -5.988 -10.306 1.00 95.50 93 ASN A N 1
ATOM 777 C CA . ASN A 1 93 ? 2.982 -5.850 -11.745 1.00 95.50 93 ASN A CA 1
ATOM 778 C C . ASN A 1 93 ? 4.037 -4.952 -12.420 1.00 95.50 93 ASN A C 1
ATOM 780 O O . ASN A 1 93 ? 4.447 -5.256 -13.539 1.00 95.50 93 ASN A O 1
ATOM 784 N N . LEU A 1 94 ? 4.467 -3.853 -11.785 1.00 95.00 94 LEU A N 1
ATOM 785 C CA . LEU A 1 94 ? 5.534 -2.996 -12.321 1.00 95.00 94 LEU A CA 1
ATOM 786 C C . LEU A 1 94 ? 6.873 -3.733 -12.384 1.00 95.00 94 LEU A C 1
ATOM 788 O O . LEU A 1 94 ? 7.531 -3.698 -13.420 1.00 95.00 94 LEU A O 1
ATOM 792 N N . ILE A 1 95 ? 7.252 -4.411 -11.300 1.00 95.50 95 ILE A N 1
ATOM 793 C CA . ILE A 1 95 ? 8.511 -5.157 -11.201 1.00 95.50 95 ILE A CA 1
ATOM 794 C C . ILE A 1 95 ? 8.522 -6.295 -12.218 1.00 95.50 95 ILE A C 1
ATOM 796 O O . ILE A 1 95 ? 9.477 -6.426 -12.974 1.00 95.50 95 ILE A O 1
ATOM 800 N N . ALA A 1 96 ? 7.436 -7.064 -12.311 1.00 95.75 96 ALA A N 1
ATOM 801 C CA . ALA A 1 96 ? 7.342 -8.150 -13.277 1.00 95.75 96 ALA A CA 1
ATOM 802 C C . ALA A 1 96 ? 7.452 -7.642 -14.728 1.00 95.75 96 ALA A C 1
ATOM 804 O O . ALA A 1 96 ? 8.087 -8.293 -15.558 1.00 95.75 96 ALA A O 1
ATOM 805 N N . TRP A 1 97 ? 6.873 -6.475 -15.038 1.00 95.06 97 TRP A N 1
ATOM 806 C CA . TRP A 1 97 ? 6.981 -5.876 -16.370 1.00 95.06 97 TRP A CA 1
ATOM 807 C C . TRP A 1 97 ? 8.404 -5.376 -16.652 1.00 95.06 97 TRP A C 1
ATOM 809 O O . TRP A 1 97 ? 8.938 -5.621 -17.734 1.00 95.06 97 TRP A O 1
ATOM 819 N N . ALA A 1 98 ? 9.045 -4.739 -15.674 1.00 95.06 98 ALA A N 1
ATOM 820 C CA . ALA A 1 98 ? 10.436 -4.320 -15.784 1.00 95.06 98 ALA A CA 1
ATOM 821 C C . ALA A 1 98 ? 11.376 -5.519 -16.002 1.00 95.06 98 ALA A C 1
ATOM 823 O O . ALA A 1 98 ? 12.215 -5.478 -16.899 1.00 95.06 98 ALA A O 1
ATOM 824 N N . ASP A 1 99 ? 11.179 -6.613 -15.259 1.00 95.56 99 ASP A N 1
ATOM 825 C CA . ASP A 1 99 ? 11.942 -7.857 -15.404 1.00 95.56 99 ASP A CA 1
ATOM 826 C C . ASP A 1 99 ? 11.779 -8.474 -16.805 1.00 95.56 99 ASP A C 1
ATOM 828 O O . ASP A 1 99 ? 12.739 -9.006 -17.364 1.00 95.56 99 ASP A O 1
ATOM 832 N N . GLU A 1 100 ? 10.571 -8.428 -17.381 1.00 94.44 100 GLU A N 1
ATOM 833 C CA . GLU A 1 100 ? 10.302 -8.902 -18.746 1.00 94.44 100 GLU A CA 1
ATOM 834 C C . GLU A 1 100 ? 11.085 -8.079 -19.780 1.00 94.44 100 GLU A C 1
ATOM 836 O O . GLU A 1 100 ? 11.811 -8.659 -20.585 1.00 94.44 100 GLU A O 1
ATOM 841 N N . LEU A 1 101 ? 11.025 -6.744 -19.700 1.00 93.94 101 LEU A N 1
ATOM 842 C CA . LEU A 1 101 ? 11.751 -5.838 -20.603 1.00 93.94 101 LEU A CA 1
ATOM 843 C C . LEU A 1 101 ? 13.274 -5.951 -20.462 1.00 93.94 101 LEU A C 1
ATOM 845 O O . LEU A 1 101 ? 14.006 -5.885 -21.454 1.00 93.94 101 LEU A O 1
ATOM 849 N N . PHE A 1 102 ? 13.759 -6.144 -19.236 1.00 93.31 102 PHE A N 1
ATOM 850 C CA . PHE A 1 102 ? 15.182 -6.302 -18.960 1.00 93.31 102 PHE A CA 1
ATOM 851 C C . PHE A 1 102 ? 15.747 -7.580 -19.599 1.00 93.31 102 PHE A C 1
ATOM 853 O O . PHE A 1 102 ? 16.873 -7.580 -20.089 1.00 93.31 102 PHE A O 1
ATOM 860 N N . ARG A 1 103 ? 14.953 -8.660 -19.667 1.00 94.12 103 ARG A N 1
ATOM 861 C CA . ARG A 1 103 ? 15.351 -9.925 -20.314 1.00 94.12 103 ARG A CA 1
ATOM 862 C C . ARG A 1 103 ? 15.449 -9.845 -21.838 1.00 94.12 103 ARG A C 1
ATOM 864 O O . ARG A 1 103 ? 16.077 -10.718 -22.428 1.00 94.12 103 ARG A O 1
ATOM 871 N N . GLU A 1 104 ? 14.843 -8.846 -22.479 1.00 92.38 104 GLU A N 1
ATOM 872 C CA . GLU A 1 104 ? 14.913 -8.672 -23.940 1.00 92.38 104 GLU A CA 1
ATOM 873 C C . GLU A 1 104 ? 16.290 -8.181 -24.434 1.00 92.38 104 GLU A C 1
ATOM 875 O O . GLU A 1 104 ? 16.552 -8.250 -25.634 1.00 92.38 104 GLU A O 1
ATOM 880 N N . ASP A 1 105 ? 17.148 -7.686 -23.529 1.00 86.31 105 ASP A N 1
ATOM 881 C CA . ASP A 1 105 ? 18.546 -7.274 -23.767 1.00 86.31 105 ASP A CA 1
ATOM 882 C C . ASP A 1 105 ? 18.753 -6.271 -24.926 1.00 86.31 105 ASP A C 1
ATOM 884 O O . ASP A 1 105 ? 19.774 -6.250 -25.617 1.00 86.31 105 ASP A O 1
ATOM 888 N N . ARG A 1 106 ? 17.768 -5.393 -25.159 1.00 93.94 106 ARG A N 1
ATOM 889 C CA . ARG A 1 106 ? 17.880 -4.254 -26.083 1.00 93.94 106 ARG A CA 1
ATOM 890 C C . ARG A 1 106 ? 18.096 -2.966 -25.298 1.00 93.94 106 ARG A C 1
ATOM 892 O O . ARG A 1 106 ? 17.507 -2.755 -24.245 1.00 93.94 106 ARG A O 1
ATOM 899 N N . ARG A 1 107 ? 18.889 -2.035 -25.844 1.00 90.44 107 ARG A N 1
ATOM 900 C CA . ARG A 1 107 ? 19.158 -0.735 -25.184 1.00 90.44 107 ARG A CA 1
ATOM 901 C C . ARG A 1 107 ? 17.872 0.026 -24.842 1.00 90.44 107 ARG A C 1
ATOM 903 O O . ARG A 1 107 ? 17.781 0.627 -23.779 1.00 90.44 107 ARG A O 1
ATOM 910 N N . GLU A 1 108 ? 16.892 -0.009 -25.738 1.00 92.94 108 GLU A N 1
ATOM 911 C CA . GLU A 1 108 ? 15.584 0.629 -25.552 1.00 92.94 108 GLU A CA 1
ATOM 912 C C . GLU A 1 108 ? 14.783 -0.038 -24.426 1.00 92.94 108 GLU A C 1
ATOM 914 O O . GLU A 1 108 ? 14.324 0.656 -23.522 1.00 92.94 108 GLU A O 1
ATOM 919 N N . SER A 1 109 ? 14.690 -1.374 -24.419 1.00 93.19 109 SER A N 1
ATOM 920 C CA . SER A 1 109 ? 13.928 -2.114 -23.404 1.00 93.19 109 SER A CA 1
ATOM 921 C C . SER A 1 109 ? 14.556 -1.993 -22.012 1.00 93.19 109 SER A C 1
ATOM 923 O O . SER A 1 109 ? 13.842 -1.870 -21.021 1.00 93.19 109 SER A O 1
ATOM 925 N N . ILE A 1 110 ? 15.888 -1.928 -21.926 1.00 93.94 110 ILE A N 1
ATOM 926 C CA . ILE A 1 110 ? 16.603 -1.661 -20.671 1.00 93.94 110 ILE A CA 1
ATOM 927 C C . ILE A 1 110 ? 16.259 -0.265 -20.140 1.00 93.94 110 ILE A C 1
ATOM 929 O O . ILE A 1 110 ? 15.965 -0.116 -18.954 1.00 93.94 110 ILE A O 1
ATOM 933 N N . ASN A 1 111 ? 16.259 0.759 -21.000 1.00 95.25 111 ASN A N 1
ATOM 934 C CA . ASN A 1 111 ? 15.893 2.114 -20.584 1.00 95.25 111 ASN A CA 1
ATOM 935 C C . ASN A 1 111 ? 14.442 2.179 -20.081 1.00 95.25 111 ASN A C 1
ATOM 937 O O . ASN A 1 111 ? 14.182 2.837 -19.074 1.00 95.25 111 ASN A O 1
ATOM 941 N N . GLU A 1 112 ? 13.510 1.484 -20.736 1.00 94.12 112 GLU A N 1
ATOM 942 C CA . GLU A 1 112 ? 12.116 1.388 -20.283 1.00 94.12 112 GLU A CA 1
ATOM 943 C C . GLU A 1 112 ? 11.990 0.657 -18.937 1.00 94.12 112 GLU A C 1
ATOM 945 O O . GLU A 1 112 ? 11.311 1.149 -18.034 1.00 94.12 112 GLU A O 1
ATOM 950 N N . ALA A 1 113 ? 12.694 -0.464 -18.752 1.00 95.56 113 ALA A N 1
ATOM 951 C CA . ALA A 1 113 ? 12.711 -1.200 -17.486 1.00 95.56 113 ALA A CA 1
ATOM 952 C C . ALA A 1 113 ? 13.196 -0.325 -16.317 1.00 95.56 113 ALA A C 1
ATOM 954 O O . ALA A 1 113 ? 12.602 -0.335 -15.237 1.00 95.56 113 ALA A O 1
ATOM 955 N N . VAL A 1 114 ? 14.234 0.491 -16.538 1.00 96.12 114 VAL A N 1
ATOM 956 C CA . VAL A 1 114 ? 14.751 1.432 -15.529 1.00 96.12 114 VAL A CA 1
ATOM 957 C C . VAL A 1 114 ? 13.680 2.432 -15.087 1.00 96.12 114 VAL A C 1
ATOM 959 O O . VAL A 1 114 ? 13.556 2.686 -13.889 1.00 96.12 114 VAL A O 1
ATOM 962 N N . GLN A 1 115 ? 12.875 2.964 -16.013 1.00 95.12 115 GLN A N 1
ATOM 963 C CA . GLN A 1 115 ? 11.786 3.887 -15.665 1.00 95.12 115 GLN A CA 1
ATOM 964 C C . GLN A 1 115 ? 10.728 3.215 -14.778 1.00 95.12 115 GLN A C 1
ATOM 966 O O . GLN A 1 115 ? 10.242 3.820 -13.823 1.00 95.12 115 GLN A O 1
ATOM 971 N N . LEU A 1 116 ? 10.407 1.945 -15.043 1.00 95.00 116 LEU A N 1
ATOM 972 C CA . LEU A 1 116 ? 9.456 1.181 -14.232 1.00 95.00 116 LEU A CA 1
ATOM 973 C C . LEU A 1 116 ? 9.988 0.904 -12.818 1.00 95.00 116 LEU A C 1
ATOM 975 O O . LEU A 1 116 ? 9.245 1.070 -11.848 1.00 95.00 116 LEU A O 1
ATOM 979 N N . TYR A 1 117 ? 11.266 0.538 -12.676 1.00 96.50 117 TYR A N 1
ATOM 980 C CA . TYR A 1 117 ? 11.878 0.363 -11.354 1.00 96.50 117 TYR A CA 1
ATOM 981 C C . TYR A 1 117 ? 11.967 1.677 -10.577 1.00 96.50 117 TYR A C 1
ATOM 983 O O . TYR A 1 117 ? 11.745 1.683 -9.365 1.00 96.50 117 TYR A O 1
ATOM 991 N N . LEU A 1 118 ? 12.260 2.792 -11.253 1.00 95.75 118 LEU A N 1
ATOM 992 C CA . LEU A 1 118 ? 12.290 4.105 -10.617 1.00 95.75 118 LEU A CA 1
ATOM 993 C C . LEU A 1 118 ? 10.904 4.486 -10.087 1.00 95.75 118 LEU A C 1
ATOM 995 O O . LEU A 1 118 ? 10.785 4.842 -8.918 1.00 95.75 118 LEU A O 1
ATOM 999 N N . LEU A 1 119 ? 9.855 4.306 -10.896 1.00 94.12 119 LEU A N 1
ATOM 1000 C CA . LEU A 1 119 ? 8.473 4.534 -10.469 1.00 94.12 119 LEU A CA 1
ATOM 1001 C C . LEU A 1 119 ? 8.097 3.661 -9.260 1.00 94.12 119 LEU A C 1
ATOM 1003 O O . LEU A 1 119 ? 7.478 4.142 -8.311 1.00 94.12 119 LEU A O 1
ATOM 1007 N N . ALA A 1 120 ? 8.484 2.382 -9.262 1.00 95.38 120 ALA A N 1
ATOM 1008 C CA . ALA A 1 120 ? 8.252 1.490 -8.126 1.00 95.38 120 ALA A CA 1
ATOM 1009 C C . ALA A 1 120 ? 8.994 1.958 -6.858 1.00 95.38 120 ALA A C 1
ATOM 1011 O O . ALA A 1 120 ? 8.430 1.931 -5.762 1.00 95.38 120 ALA A O 1
ATOM 1012 N N . SER A 1 121 ? 10.234 2.432 -7.007 1.00 95.38 121 SER A N 1
ATOM 1013 C CA . SER A 1 121 ? 11.039 2.998 -5.918 1.00 95.38 121 SER A CA 1
ATOM 1014 C C . SER A 1 121 ? 10.405 4.265 -5.334 1.00 95.38 121 SER A C 1
ATOM 1016 O O . SER A 1 121 ? 10.273 4.389 -4.117 1.00 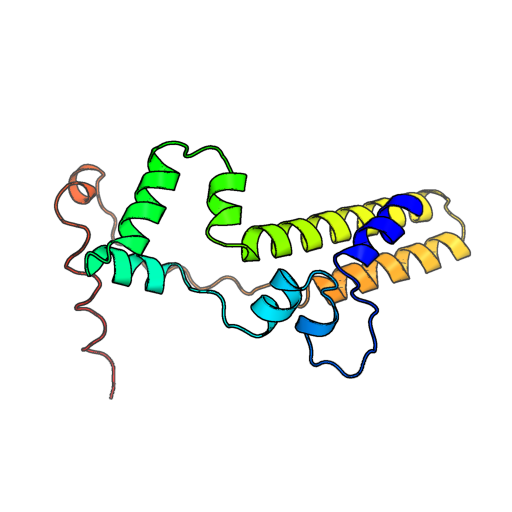95.38 121 SER A O 1
ATOM 1018 N N . GLU A 1 122 ? 9.932 5.180 -6.184 1.00 93.19 122 GLU A N 1
ATOM 1019 C CA . GLU A 1 122 ? 9.243 6.401 -5.752 1.00 93.19 122 GLU A CA 1
ATOM 1020 C C . GLU A 1 122 ? 7.946 6.098 -4.993 1.00 93.19 122 GLU A C 1
ATOM 1022 O O . GLU A 1 122 ? 7.647 6.753 -3.993 1.00 93.19 122 GLU A O 1
ATOM 1027 N N . LEU A 1 123 ? 7.203 5.069 -5.416 1.00 92.88 123 LEU A N 1
ATOM 1028 C CA . LEU A 1 123 ? 5.985 4.624 -4.735 1.00 92.88 123 LEU A CA 1
ATOM 1029 C C . LEU A 1 123 ? 6.247 3.995 -3.364 1.00 92.88 123 LEU A C 1
ATOM 1031 O O . LEU A 1 123 ? 5.442 4.174 -2.449 1.00 92.88 123 LEU A O 1
ATOM 1035 N N . LEU A 1 124 ? 7.350 3.259 -3.213 1.00 93.25 124 LEU A N 1
ATOM 1036 C CA . LEU A 1 124 ? 7.773 2.702 -1.925 1.00 93.25 124 LEU A CA 1
ATOM 1037 C C . LEU A 1 124 ? 8.311 3.782 -0.979 1.00 93.25 124 LEU A C 1
ATOM 1039 O O . LEU A 1 124 ? 8.129 3.685 0.238 1.00 93.25 124 LEU A O 1
ATOM 1043 N N . GLY A 1 125 ? 8.948 4.812 -1.533 1.00 92.12 125 GLY A N 1
ATOM 1044 C CA . GLY A 1 125 ? 9.593 5.867 -0.770 1.00 92.12 125 GLY A CA 1
ATOM 1045 C C . GLY A 1 125 ? 10.869 5.394 -0.057 1.00 92.12 125 GLY A C 1
ATOM 1046 O O . GLY A 1 125 ? 11.426 4.336 -0.365 1.00 92.12 125 GLY A O 1
ATOM 1047 N N . PRO A 1 126 ? 11.385 6.184 0.901 1.00 93.44 126 PRO A N 1
ATOM 1048 C CA . PRO A 1 126 ? 12.612 5.844 1.609 1.00 93.44 126 PRO A CA 1
ATOM 1049 C C . PRO A 1 126 ? 12.431 4.581 2.455 1.00 93.44 126 PRO A C 1
ATOM 1051 O O . PRO A 1 126 ? 11.407 4.383 3.112 1.00 93.44 126 PRO A O 1
ATOM 1054 N N . ARG A 1 127 ? 13.474 3.745 2.498 1.00 90.50 127 ARG A N 1
ATOM 1055 C CA . ARG A 1 127 ? 13.482 2.541 3.332 1.00 90.50 127 ARG A CA 1
ATOM 1056 C C . ARG A 1 127 ? 13.256 2.922 4.806 1.00 90.50 127 ARG A C 1
ATOM 1058 O O . ARG A 1 127 ? 13.976 3.784 5.315 1.00 90.50 127 ARG A O 1
ATOM 1065 N N . PRO A 1 128 ? 12.304 2.285 5.512 1.00 89.69 128 PRO A N 1
ATOM 1066 C CA . PRO A 1 128 ? 12.025 2.612 6.904 1.00 89.69 128 PRO A CA 1
ATOM 1067 C C . PRO A 1 128 ? 13.229 2.296 7.798 1.00 89.69 128 PRO A C 1
ATOM 1069 O O . PRO A 1 128 ? 13.868 1.251 7.657 1.00 89.69 128 PRO A O 1
ATOM 1072 N N . VAL A 1 129 ? 13.514 3.192 8.745 1.00 89.94 129 VAL A N 1
ATOM 1073 C CA . VAL A 1 129 ? 14.546 2.988 9.768 1.00 89.94 129 VAL A CA 1
ATOM 1074 C C . VAL A 1 129 ? 14.003 2.028 10.824 1.00 89.94 129 VAL A C 1
ATOM 1076 O O . VAL A 1 129 ? 12.901 2.223 11.340 1.00 89.94 129 VAL A O 1
ATOM 1079 N N . MET A 1 130 ? 14.762 0.982 11.152 1.00 82.44 130 MET A N 1
ATOM 1080 C CA . MET A 1 130 ? 14.401 0.092 12.254 1.00 82.44 130 MET A CA 1
ATOM 1081 C C . MET A 1 130 ? 14.497 0.857 13.574 1.00 82.44 130 MET A C 1
ATOM 1083 O O . MET A 1 130 ? 15.548 1.405 13.903 1.00 82.44 130 MET A O 1
ATOM 1087 N N . ALA A 1 131 ? 13.399 0.895 14.330 1.00 78.44 131 ALA A N 1
ATOM 1088 C CA . ALA A 1 131 ? 13.419 1.452 15.674 1.00 78.44 131 ALA A CA 1
ATOM 1089 C C . ALA A 1 131 ? 14.367 0.627 16.567 1.00 78.44 131 ALA A C 1
ATOM 1091 O O . ALA A 1 131 ? 14.424 -0.599 16.409 1.00 78.44 131 ALA A O 1
ATOM 1092 N N . PRO A 1 132 ? 15.094 1.264 17.504 1.00 80.69 132 PRO A N 1
ATOM 1093 C CA . PRO A 1 132 ? 15.905 0.537 18.469 1.00 80.69 132 PRO A CA 1
ATOM 1094 C C . PRO A 1 132 ? 15.025 -0.450 19.242 1.00 80.69 132 PRO A C 1
ATOM 1096 O O . PRO A 1 132 ? 13.870 -0.155 19.566 1.00 80.69 132 PRO A O 1
ATOM 1099 N N . SER A 1 133 ? 15.561 -1.637 19.525 1.00 74.56 133 SER A N 1
ATOM 1100 C CA . SER A 1 133 ? 14.869 -2.624 20.347 1.00 74.56 133 SER A CA 1
ATOM 1101 C C . SER A 1 133 ? 14.599 -2.027 21.724 1.00 74.56 133 SER A C 1
ATOM 1103 O O . SER A 1 133 ? 15.528 -1.659 22.438 1.00 74.56 133 SER A O 1
ATOM 1105 N N . VAL A 1 134 ? 13.328 -1.937 22.103 1.00 77.00 134 VAL A N 1
ATOM 1106 C CA . VAL A 1 134 ? 12.953 -1.643 23.487 1.00 77.00 134 VAL A CA 1
ATOM 1107 C C . VAL A 1 134 ? 13.397 -2.832 24.337 1.00 77.00 134 VAL A C 1
ATOM 1109 O O . VAL A 1 134 ? 13.062 -3.965 23.983 1.00 77.00 134 VAL A O 1
ATOM 1112 N N . GLU A 1 135 ? 14.134 -2.592 25.426 1.00 78.00 135 GLU A N 1
ATOM 1113 C CA . GLU A 1 135 ? 14.430 -3.629 26.420 1.00 78.00 135 GLU A CA 1
ATOM 1114 C C . GLU A 1 135 ? 13.108 -4.227 26.907 1.00 78.00 135 GLU A C 1
ATOM 1116 O O . GLU A 1 135 ? 12.268 -3.550 27.508 1.00 78.00 135 GLU A O 1
ATOM 1121 N N . ARG A 1 136 ? 12.890 -5.499 26.579 1.00 69.38 136 ARG A N 1
ATOM 1122 C CA . ARG A 1 136 ? 11.752 -6.268 27.071 1.00 69.38 136 ARG A CA 1
ATOM 1123 C C . ARG A 1 136 ? 12.266 -7.081 28.250 1.00 69.38 136 ARG A C 1
ATOM 1125 O O . ARG A 1 136 ? 13.254 -7.784 28.068 1.00 69.38 136 ARG A O 1
ATOM 1132 N N . PRO A 1 137 ? 11.641 -6.995 29.432 1.00 78.62 137 PRO A N 1
ATOM 1133 C CA . PRO A 1 137 ? 12.010 -7.868 30.534 1.00 78.62 137 PRO A CA 1
ATOM 1134 C C . PRO A 1 137 ? 11.817 -9.324 30.107 1.00 78.62 137 PRO A C 1
ATOM 1136 O O . PRO A 1 137 ? 10.819 -9.644 29.453 1.00 78.62 137 PRO A O 1
ATOM 1139 N N . ASP A 1 138 ? 12.749 -10.193 30.488 1.00 75.44 138 ASP A N 1
ATOM 1140 C CA . ASP A 1 138 ? 12.600 -11.629 30.284 1.00 75.44 138 ASP A CA 1
ATOM 1141 C C . ASP A 1 138 ? 11.474 -12.134 31.188 1.00 75.44 138 ASP A C 1
ATOM 1143 O O . ASP A 1 138 ? 11.595 -12.182 32.413 1.00 75.44 138 ASP A O 1
ATOM 1147 N N . TYR A 1 139 ? 10.345 -12.466 30.573 1.00 72.94 139 TYR A N 1
ATOM 1148 C CA . TYR A 1 139 ? 9.193 -13.041 31.250 1.00 72.94 139 TYR A CA 1
ATOM 1149 C C . TYR A 1 139 ? 9.088 -14.518 30.892 1.00 72.94 139 TYR A C 1
ATOM 1151 O O . TYR A 1 139 ? 9.153 -14.891 29.717 1.00 72.94 139 TYR A O 1
ATOM 1159 N N . SER A 1 140 ? 8.880 -15.365 31.899 1.00 77.19 140 SER A N 1
ATOM 1160 C CA . SER A 1 140 ? 8.504 -16.754 31.661 1.00 77.19 140 SER A CA 1
ATOM 1161 C C . SER A 1 140 ? 7.090 -16.811 31.080 1.00 77.19 140 SER A C 1
ATOM 1163 O O . SER A 1 140 ? 6.257 -15.943 31.346 1.00 77.19 140 SER A O 1
ATOM 1165 N N . TYR A 1 141 ? 6.767 -17.864 30.323 1.00 67.75 141 TYR A N 1
ATOM 1166 C CA . TYR A 1 141 ? 5.406 -18.100 29.819 1.00 67.75 141 TYR A CA 1
ATOM 1167 C C . TYR A 1 141 ? 4.352 -18.062 30.945 1.00 67.75 141 TYR A C 1
ATOM 1169 O O . TYR A 1 141 ? 3.249 -17.551 30.751 1.00 67.75 141 TYR A O 1
ATOM 1177 N N . ALA A 1 142 ? 4.718 -18.526 32.146 1.00 75.56 142 ALA A N 1
ATOM 1178 C CA . ALA A 1 142 ? 3.862 -18.488 33.333 1.00 75.56 142 ALA A CA 1
ATOM 1179 C C . ALA A 1 142 ? 3.516 -17.056 33.797 1.00 75.56 142 ALA A C 1
ATOM 1181 O O . ALA A 1 142 ? 2.435 -16.833 34.345 1.00 75.56 142 ALA A O 1
ATOM 1182 N N . ASP A 1 143 ? 4.384 -16.075 33.534 1.00 68.00 143 ASP A N 1
ATOM 1183 C CA . ASP A 1 143 ? 4.194 -14.683 33.953 1.00 68.00 143 ASP A CA 1
ATOM 1184 C C . ASP A 1 143 ? 3.204 -13.924 33.051 1.00 68.00 143 ASP A C 1
ATOM 1186 O O . ASP A 1 143 ? 2.568 -12.960 33.491 1.00 68.00 143 ASP A O 1
ATOM 1190 N N . PHE A 1 144 ? 3.014 -14.374 31.803 1.00 64.62 144 PHE A N 1
ATOM 1191 C CA . PHE A 1 144 ? 2.126 -13.726 30.829 1.00 64.62 144 PHE A CA 1
ATOM 1192 C C . PHE A 1 144 ? 0.629 -13.963 31.093 1.00 64.62 144 PHE A C 1
ATOM 1194 O O . PHE A 1 144 ? -0.198 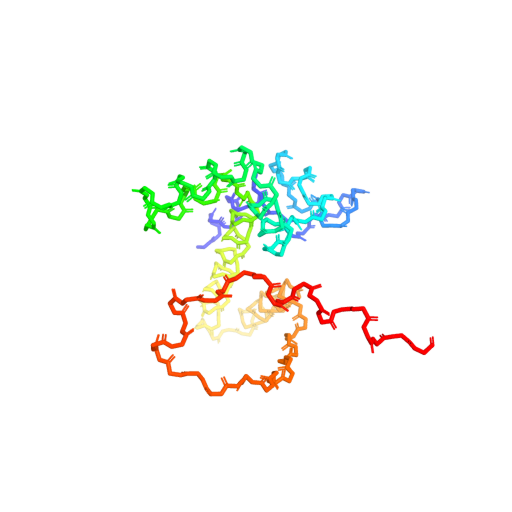-13.148 30.674 1.00 64.62 144 PHE A O 1
ATOM 1201 N N . GLY A 1 145 ? 0.266 -15.039 31.802 1.00 55.44 145 GLY A N 1
ATOM 1202 C CA . GLY A 1 145 ? -1.126 -15.470 31.988 1.00 55.44 145 GLY A CA 1
ATOM 1203 C C . GLY A 1 145 ? -1.941 -14.696 33.034 1.00 55.44 145 GLY A C 1
ATOM 1204 O O . GLY A 1 145 ? -3.163 -14.816 33.046 1.00 55.44 145 GLY A O 1
ATOM 1205 N N . LEU A 1 146 ? -1.308 -13.897 33.908 1.00 48.34 146 LEU A N 1
ATOM 1206 C CA . LEU A 1 146 ? -1.976 -13.369 35.114 1.00 48.34 146 LEU A CA 1
ATOM 1207 C C . LEU A 1 146 ? -1.988 -11.838 35.281 1.00 48.34 146 LEU A C 1
ATOM 1209 O O . LEU A 1 146 ? -2.555 -11.357 36.263 1.00 48.34 146 LEU A O 1
ATOM 1213 N N . ARG A 1 147 ? -1.387 -11.028 34.391 1.00 52.41 147 ARG A N 1
ATOM 1214 C CA . ARG A 1 147 ? -1.197 -9.582 34.687 1.00 52.41 147 ARG A CA 1
ATOM 1215 C C . ARG A 1 147 ? -1.439 -8.570 33.564 1.00 52.41 147 ARG A C 1
ATOM 1217 O O . ARG A 1 147 ? -1.314 -7.364 33.796 1.00 52.41 147 ARG A O 1
ATOM 1224 N N . THR A 1 148 ? -1.826 -8.987 32.370 1.00 48.66 148 THR A N 1
ATOM 1225 C CA . THR A 1 148 ? -1.523 -8.177 31.181 1.00 48.66 148 THR A CA 1
ATOM 1226 C C . THR A 1 148 ? -2.686 -7.313 30.693 1.00 48.66 148 THR A C 1
ATOM 1228 O O . THR A 1 148 ? -3.209 -7.569 29.623 1.00 48.66 148 THR A O 1
ATOM 1231 N N . VAL A 1 149 ? -3.062 -6.269 31.447 1.00 48.00 149 VAL A N 1
ATOM 1232 C CA . VAL A 1 149 ? -3.607 -5.011 30.861 1.00 48.00 149 VAL A CA 1
ATOM 1233 C C . VAL A 1 149 ? -3.278 -3.788 31.739 1.00 48.00 149 VAL A C 1
ATOM 1235 O O . VAL A 1 149 ? -3.006 -2.709 31.226 1.00 48.00 149 VAL A O 1
ATOM 1238 N N . ARG A 1 150 ? -3.240 -3.917 33.074 1.00 43.22 150 ARG A N 1
ATOM 1239 C CA . ARG A 1 150 ? -3.259 -2.738 33.970 1.00 43.22 150 ARG A CA 1
ATOM 1240 C C . ARG A 1 150 ? -1.960 -1.929 34.098 1.00 43.22 150 ARG A C 1
ATOM 1242 O O . ARG A 1 150 ? -2.029 -0.803 34.571 1.00 43.22 150 ARG A O 1
ATOM 1249 N N . ARG A 1 151 ? -0.785 -2.461 33.738 1.00 45.84 151 ARG A N 1
ATOM 1250 C CA . ARG A 1 151 ? 0.499 -1.816 34.095 1.00 45.84 151 ARG A CA 1
ATOM 1251 C C . ARG A 1 151 ? 1.111 -0.933 33.001 1.00 45.84 151 ARG A C 1
ATOM 1253 O O . ARG A 1 151 ? 1.917 -0.071 33.321 1.00 45.84 151 ARG A O 1
ATOM 1260 N N . HIS A 1 152 ? 0.730 -1.097 31.734 1.00 43.47 152 HIS A N 1
ATOM 1261 C CA . HIS A 1 152 ? 1.337 -0.315 30.645 1.00 43.47 152 HIS A CA 1
ATOM 1262 C C . HIS A 1 152 ? 0.770 1.103 30.483 1.00 43.47 152 HIS A C 1
ATOM 1264 O O . HIS A 1 152 ? 1.439 1.933 29.882 1.00 43.47 152 HIS A O 1
ATOM 1270 N N . LEU A 1 153 ? -0.377 1.420 31.095 1.00 42.44 153 LEU A N 1
ATOM 1271 C CA . LEU A 1 153 ? -0.931 2.784 31.112 1.00 42.44 153 LEU A CA 1
ATOM 1272 C C . LEU A 1 153 ? -0.394 3.662 32.260 1.00 42.44 153 LEU A C 1
ATOM 1274 O O . LEU A 1 153 ? -0.604 4.865 32.246 1.00 42.44 153 LEU A O 1
ATOM 1278 N N . ALA A 1 154 ? 0.320 3.090 33.237 1.00 38.72 154 ALA A N 1
ATOM 1279 C CA . ALA A 1 154 ? 0.864 3.842 34.378 1.00 38.72 154 ALA A CA 1
ATOM 1280 C C . ALA 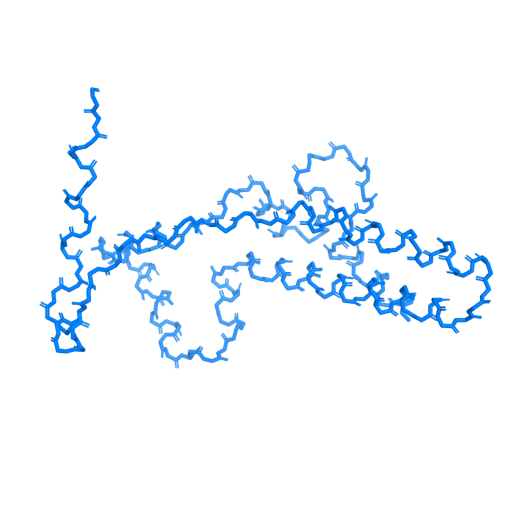A 1 154 ? 2.282 4.402 34.132 1.00 38.72 154 ALA A C 1
ATOM 1282 O O . ALA A 1 154 ? 2.800 5.162 34.942 1.00 38.72 154 ALA A O 1
ATOM 1283 N N . GLY A 1 155 ? 2.941 4.011 33.034 1.00 39.03 155 GLY A N 1
ATOM 1284 C CA . GLY A 1 155 ? 4.331 4.390 32.747 1.00 39.03 155 GLY A CA 1
ATOM 1285 C C . GLY A 1 155 ? 4.505 5.728 32.021 1.00 39.03 155 GLY A C 1
ATOM 1286 O O . GLY A 1 155 ? 5.631 6.203 31.899 1.00 39.03 155 GLY A O 1
ATOM 1287 N N . THR A 1 156 ? 3.423 6.337 31.532 1.00 41.31 156 THR A N 1
ATOM 1288 C CA . THR A 1 156 ? 3.471 7.565 30.720 1.00 41.31 156 THR A CA 1
ATOM 1289 C C . THR A 1 156 ? 3.370 8.866 31.520 1.00 41.31 156 THR A C 1
ATOM 1291 O O . THR A 1 156 ? 3.555 9.926 30.936 1.00 41.31 156 THR A O 1
ATOM 1294 N N . GLU A 1 157 ? 3.160 8.824 32.840 1.00 36.72 157 GLU A N 1
ATOM 1295 C CA . GLU A 1 157 ? 3.045 10.040 33.673 1.00 36.72 157 GLU A CA 1
ATOM 1296 C C . GLU A 1 157 ? 4.362 10.488 34.339 1.00 36.72 157 GLU A C 1
ATOM 1298 O O . GLU A 1 157 ? 4.407 11.551 34.946 1.00 36.72 157 GLU A O 1
ATOM 1303 N N . SER A 1 158 ? 5.465 9.738 34.210 1.00 39.53 158 SER A N 1
ATOM 1304 C CA . SER A 1 158 ? 6.716 10.027 34.945 1.00 39.53 158 SER A CA 1
ATOM 1305 C C . SER A 1 158 ? 7.877 10.556 34.086 1.00 39.53 158 SER A C 1
ATOM 1307 O O . SER A 1 158 ? 9.029 10.528 34.530 1.00 39.53 158 SER A O 1
ATOM 1309 N N . ARG A 1 159 ? 7.634 11.018 32.855 1.00 36.81 159 ARG A N 1
ATOM 1310 C CA . ARG A 1 159 ? 8.686 11.633 32.020 1.00 36.81 159 ARG A CA 1
ATOM 1311 C C . ARG A 1 159 ? 8.174 12.829 31.219 1.00 36.81 159 ARG A C 1
ATOM 1313 O O . ARG A 1 159 ? 8.038 12.752 30.004 1.00 36.81 159 ARG A O 1
ATOM 1320 N N . LEU A 1 160 ? 7.970 13.945 31.911 1.00 27.80 160 LEU A N 1
ATOM 1321 C CA . LEU A 1 160 ? 8.162 15.287 31.359 1.00 27.80 160 LEU A CA 1
ATOM 1322 C C . LEU A 1 160 ? 9.002 16.087 32.376 1.00 27.80 160 LEU A C 1
ATOM 1324 O O . LEU A 1 160 ? 8.695 15.992 33.567 1.00 27.80 160 LEU A O 1
ATOM 1328 N N . PRO A 1 161 ? 10.078 16.782 31.959 1.00 39.78 161 PRO A N 1
ATOM 1329 C CA . PRO A 1 161 ? 10.677 17.847 32.761 1.00 39.78 161 PRO A CA 1
ATOM 1330 C C . PRO A 1 161 ? 9.745 19.061 32.867 1.00 39.78 161 PRO A C 1
ATOM 1332 O O . PRO A 1 161 ? 8.949 19.282 31.922 1.00 39.78 161 PRO A O 1
#

pLDDT: mean 84.42, std 15.95, range [27.8, 96.5]

Foldseek 3Di:
DVVVLVVLQCAFAPPDPDPDDPPLRRGNDPVSSVCRVDDFDDPVNLVVCVVVVPVVSVVLVVQCVVPVPDVVSVCVVGVVSVVVVSLVVSLVVLQVQLVVLVVVPDPVSPVVSVVSVVVSDVSVDDDDDDDPDDDDPDDDPVRVPPDPDPPPVVPPPPDDD